Protein AF-A0A086P7U1-F1 (afdb_monomer)

Radius of gyration: 26.04 Å; Cα contacts (8 Å, |Δi|>4): 26; chains: 1; bounding box: 56×32×63 Å

Sequence (67 aa):
MTERKGQHKPDNAETPRGPLGDTLPGREKEDPRTGGGQPQEEVEDRPSVGTVRPEDYPEKDRRDSRP

Solvent-accessible surface area (backbone atoms only — not comparable to full-atom values): 4929 Å² total; per-residue (Å²): 139,83,84,78,81,76,84,82,73,81,85,85,64,66,67,42,67,43,100,85,67,45,80,46,87,90,61,53,67,73,54,83,90,62,73,67,78,82,79,82,78,56,78,88,76,50,82,86,74,80,84,71,54,75,84,75,46,58,68,73,65,44,60,76,68,57,134

pLDDT: mean 73.64, std 14.88, range [38.47, 93.0]

Foldseek 3Di:
DDDDPDPDDDDPFDFDADPVRDGDPDPGDPPPVCPDDDDDDDPVPDPDDPPDDLVNDDPVVSVVPDD

Seconda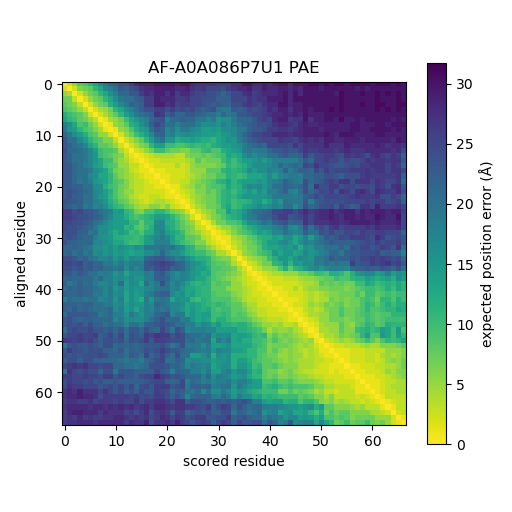ry structure (DSSP, 8-state):
----------------B-TTSPBPSS-S---GGG--PPPPPPGGGS-------GGGS-HHHHHTT--

Structure (mmCIF, N/CA/C/O backbone):
data_AF-A0A086P7U1-F1
#
_entry.id   AF-A0A086P7U1-F1
#
loop_
_atom_site.group_PDB
_atom_site.id
_atom_site.type_symbol
_atom_site.label_atom_id
_atom_site.label_alt_id
_atom_site.label_comp_id
_atom_site.label_asym_id
_atom_site.label_entity_id
_atom_site.label_seq_id
_atom_site.pdbx_PDB_ins_code
_atom_site.Cartn_x
_atom_site.Cartn_y
_atom_site.Cartn_z
_atom_site.occupancy
_atom_site.B_iso_or_equiv
_atom_site.auth_seq_id
_atom_site.auth_comp_id
_atom_site.auth_asym_id
_atom_site.auth_atom_id
_atom_site.pdbx_PDB_model_num
ATOM 1 N N . MET A 1 1 ? 30.777 19.388 -0.750 1.00 38.47 1 MET A N 1
ATOM 2 C CA . MET A 1 1 ? 29.461 19.179 -1.386 1.00 38.47 1 MET A CA 1
ATOM 3 C C . MET A 1 1 ? 29.683 19.310 -2.880 1.00 38.47 1 MET A C 1
ATOM 5 O O . MET A 1 1 ? 29.986 20.407 -3.320 1.00 38.47 1 MET A O 1
ATOM 9 N N . THR A 1 2 ? 29.676 18.210 -3.631 1.00 41.44 2 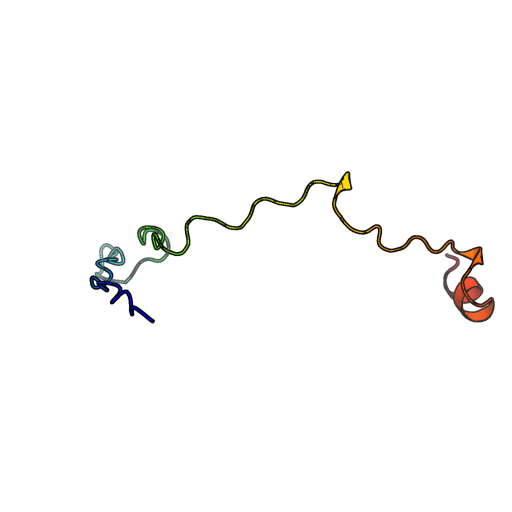THR A N 1
ATOM 10 C CA . THR A 1 2 ? 29.939 18.250 -5.079 1.00 41.44 2 THR A CA 1
ATOM 11 C C . THR A 1 2 ? 28.639 17.932 -5.801 1.00 41.44 2 THR A C 1
ATOM 13 O O . THR A 1 2 ? 28.142 16.808 -5.725 1.00 41.44 2 THR A O 1
ATOM 16 N N . GLU A 1 3 ? 28.060 18.941 -6.446 1.00 48.34 3 GLU A N 1
ATOM 17 C CA . GLU A 1 3 ? 26.830 18.831 -7.229 1.00 48.34 3 GLU A CA 1
ATOM 18 C C . GLU A 1 3 ? 27.090 17.998 -8.493 1.00 48.34 3 GLU A C 1
ATOM 20 O O . GLU A 1 3 ? 27.848 18.393 -9.381 1.00 48.34 3 GLU A O 1
ATOM 25 N N . ARG A 1 4 ? 26.455 16.825 -8.600 1.00 54.31 4 ARG A N 1
ATOM 26 C CA . ARG A 1 4 ? 26.379 16.091 -9.867 1.00 54.31 4 ARG A CA 1
ATOM 27 C C . ARG A 1 4 ? 25.312 16.754 -10.736 1.00 54.31 4 ARG A C 1
ATOM 29 O O . ARG A 1 4 ? 24.127 16.482 -10.568 1.00 54.31 4 ARG A O 1
ATOM 36 N N . LYS A 1 5 ? 25.730 17.607 -11.678 1.00 49.88 5 LYS A N 1
ATOM 37 C CA . LYS A 1 5 ? 24.881 18.059 -12.794 1.00 49.88 5 LYS A CA 1
ATOM 38 C C . LYS A 1 5 ? 24.414 16.835 -13.588 1.00 49.88 5 LYS A C 1
ATOM 40 O O . LYS A 1 5 ? 25.185 16.258 -14.353 1.00 49.88 5 LYS A O 1
ATOM 45 N N . GLY A 1 6 ? 23.158 16.438 -13.398 1.00 50.97 6 GLY A N 1
ATOM 46 C CA . GLY A 1 6 ? 22.491 15.475 -14.267 1.00 50.97 6 GLY A CA 1
ATOM 47 C C . GLY A 1 6 ? 22.368 16.064 -15.670 1.00 50.97 6 GLY A C 1
ATOM 48 O O . GLY A 1 6 ? 21.769 17.120 -15.854 1.00 50.97 6 GLY A O 1
ATOM 49 N N . GLN A 1 7 ? 22.973 15.408 -16.657 1.00 46.56 7 GLN A N 1
ATOM 50 C CA . GLN A 1 7 ? 22.772 15.729 -18.066 1.00 46.56 7 GLN A CA 1
ATOM 51 C C . GLN A 1 7 ? 21.347 15.308 -18.442 1.00 46.56 7 GLN A C 1
ATOM 53 O O . GLN A 1 7 ? 21.091 14.130 -18.676 1.00 46.56 7 GLN A O 1
ATOM 58 N N . HIS A 1 8 ? 20.407 16.251 -18.462 1.00 46.47 8 HIS A N 1
ATOM 59 C CA . HIS A 1 8 ? 19.068 15.996 -18.980 1.00 46.47 8 HIS A CA 1
ATOM 60 C C . HIS A 1 8 ? 19.124 16.040 -20.513 1.00 46.47 8 HIS A C 1
ATOM 62 O O . HIS A 1 8 ? 19.320 17.103 -21.103 1.00 46.47 8 HIS A O 1
ATOM 68 N N . LYS A 1 9 ? 19.030 14.871 -21.154 1.00 53.78 9 LYS A N 1
ATOM 69 C CA . LYS A 1 9 ? 18.783 14.771 -22.597 1.00 53.78 9 LYS A CA 1
ATOM 70 C C . LYS A 1 9 ? 17.270 14.884 -22.822 1.00 53.78 9 LYS A C 1
ATOM 72 O O . LYS A 1 9 ? 16.539 14.249 -22.067 1.00 53.78 9 LYS A O 1
ATOM 77 N N . PRO A 1 10 ? 16.809 15.665 -23.811 1.00 51.44 10 PRO A N 1
ATOM 78 C CA . PRO A 1 10 ? 15.385 15.805 -24.092 1.00 51.44 10 PRO A CA 1
ATOM 79 C C . PRO A 1 10 ? 14.785 14.464 -24.533 1.00 51.44 10 PRO A C 1
ATOM 81 O O . PRO A 1 10 ? 15.391 13.726 -25.316 1.00 51.44 10 PRO A O 1
ATOM 84 N N . ASP A 1 11 ? 13.604 14.164 -23.997 1.00 56.47 11 ASP A N 1
ATOM 85 C CA . ASP A 1 11 ? 12.858 12.930 -24.225 1.00 56.47 11 ASP A CA 1
ATOM 86 C C . ASP A 1 11 ? 12.400 12.854 -25.697 1.00 56.47 11 ASP A C 1
ATOM 88 O O . ASP A 1 11 ? 11.443 13.506 -26.103 1.00 56.47 11 ASP A O 1
ATOM 92 N N . ASN A 1 12 ? 13.083 12.050 -26.521 1.00 55.28 12 ASN A N 1
ATOM 93 C CA . ASN A 1 12 ? 12.685 11.747 -27.909 1.00 55.28 12 ASN A CA 1
ATOM 94 C C . ASN A 1 12 ? 11.585 10.662 -27.960 1.00 55.28 12 ASN A C 1
ATOM 96 O O . ASN A 1 12 ? 11.698 9.678 -28.698 1.00 55.28 12 ASN A O 1
ATOM 100 N N . ALA A 1 13 ? 10.554 10.784 -27.122 1.00 59.47 13 ALA A N 1
ATOM 101 C CA . ALA A 1 13 ? 9.390 9.906 -27.171 1.00 59.47 13 ALA A CA 1
ATOM 102 C C . ALA A 1 13 ? 8.435 10.416 -28.263 1.00 59.47 13 ALA A C 1
ATOM 104 O O . ALA A 1 13 ? 7.612 11.295 -28.033 1.00 59.47 13 ALA A O 1
ATOM 105 N N . GLU A 1 14 ? 8.582 9.909 -29.488 1.00 63.12 14 GLU A N 1
ATOM 106 C CA . GLU A 1 14 ? 7.645 10.209 -30.575 1.00 63.12 14 GLU A CA 1
ATOM 107 C C . GLU A 1 14 ? 6.358 9.390 -30.404 1.00 63.12 14 GLU A C 1
ATOM 109 O O . GLU A 1 14 ? 6.375 8.160 -30.504 1.00 63.12 14 GLU A O 1
ATOM 114 N N . THR A 1 15 ? 5.233 10.069 -30.161 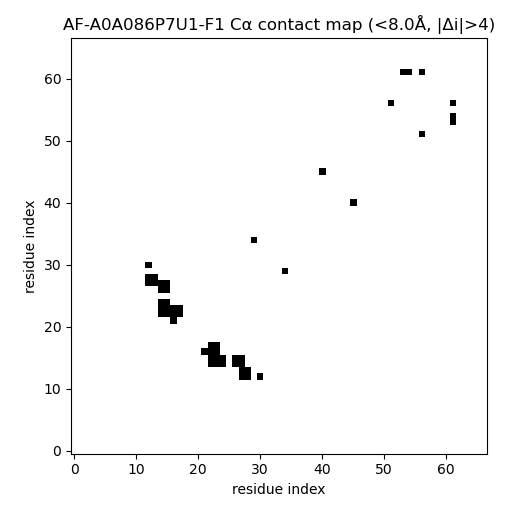1.00 68.88 15 THR A N 1
ATOM 115 C CA . THR A 1 15 ? 3.900 9.450 -30.139 1.00 68.88 15 THR A CA 1
ATOM 116 C C . THR A 1 15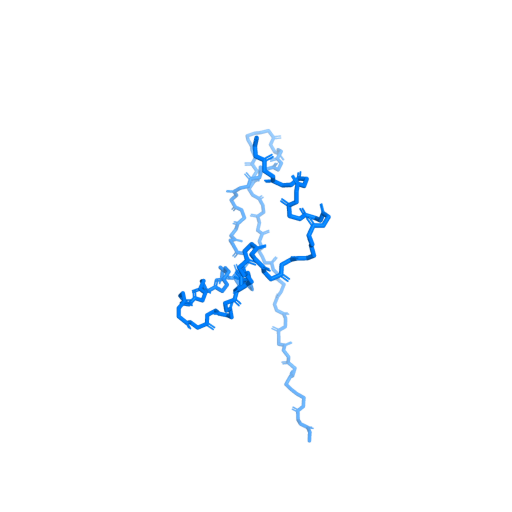 ? 3.501 9.004 -31.555 1.00 68.88 15 THR A C 1
ATOM 118 O O . THR A 1 15 ? 3.486 9.833 -32.475 1.00 68.88 15 THR A O 1
ATOM 121 N N . PRO A 1 16 ? 3.143 7.726 -31.772 1.00 74.94 16 PRO A N 1
ATOM 122 C CA . PRO A 1 16 ? 2.783 7.227 -33.098 1.00 74.94 16 PRO A CA 1
ATOM 123 C C . PRO A 1 16 ? 1.541 7.891 -33.691 1.00 74.94 16 PRO A C 1
ATOM 125 O O . PRO A 1 16 ? 0.603 8.267 -32.985 1.00 74.94 16 PRO A O 1
ATOM 128 N N . ARG A 1 17 ? 1.536 8.014 -35.022 1.00 83.25 17 ARG A N 1
ATOM 129 C CA . ARG A 1 17 ? 0.466 8.653 -35.793 1.00 83.25 17 ARG A CA 1
ATOM 130 C C . ARG A 1 17 ? -0.374 7.623 -36.535 1.00 83.25 17 ARG A C 1
ATOM 132 O O . ARG A 1 17 ? 0.160 6.662 -37.089 1.00 83.25 17 ARG A O 1
ATOM 139 N N . GLY A 1 18 ? -1.682 7.841 -36.540 1.00 84.38 18 GLY A N 1
ATOM 140 C CA . GLY A 1 18 ? -2.634 7.064 -37.310 1.00 84.38 18 GLY A CA 1
ATOM 141 C C . GLY A 1 18 ? -2.601 7.417 -38.797 1.00 84.38 18 GLY A C 1
ATOM 142 O O . GLY A 1 18 ? -1.934 8.370 -39.210 1.00 84.38 18 GLY A O 1
ATOM 143 N N . PRO A 1 19 ? -3.327 6.655 -39.629 1.00 84.81 19 PRO A N 1
ATOM 144 C CA . PRO A 1 19 ? -3.363 6.858 -41.078 1.00 84.81 19 PRO A CA 1
ATOM 145 C C . PRO A 1 19 ? -3.939 8.221 -41.486 1.00 84.81 19 PRO A C 1
ATOM 147 O O . PRO A 1 19 ?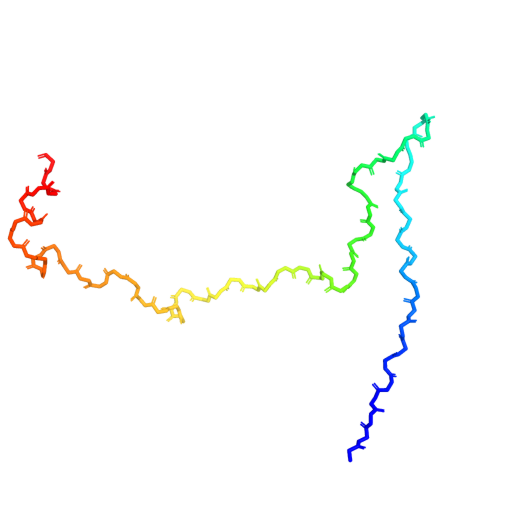 -3.681 8.682 -42.594 1.00 84.81 19 PRO A O 1
ATOM 150 N N . LEU A 1 20 ? -4.690 8.879 -40.597 1.00 90.44 20 LEU A N 1
ATOM 151 C CA . LEU A 1 20 ? -5.233 10.224 -40.798 1.00 90.44 20 LEU A CA 1
ATOM 152 C C . LEU A 1 20 ? -4.401 11.310 -40.090 1.00 90.44 20 LEU A C 1
ATOM 154 O O . LEU A 1 20 ? -4.804 12.470 -40.053 1.00 90.44 20 LEU A O 1
ATOM 158 N N . GLY A 1 21 ? -3.239 10.952 -39.536 1.00 83.00 21 GLY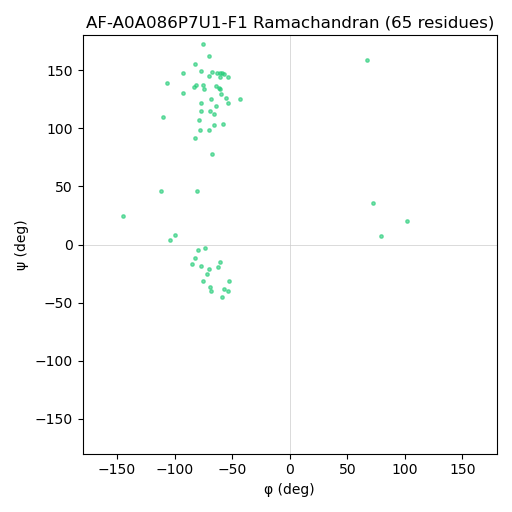 A N 1
ATOM 159 C CA . GLY A 1 21 ? -2.353 11.870 -38.816 1.00 83.00 21 GLY A CA 1
ATOM 160 C C . GLY A 1 21 ? -2.787 12.180 -37.378 1.00 83.00 21 GLY A C 1
ATOM 161 O O . GLY A 1 21 ? -2.170 13.020 -36.718 1.00 83.00 21 GLY A O 1
ATOM 162 N N . ASP A 1 22 ? -3.813 11.503 -36.871 1.00 85.81 22 ASP A N 1
ATOM 163 C CA . ASP A 1 22 ? -4.244 11.541 -35.478 1.00 85.81 22 ASP A CA 1
ATOM 164 C C . ASP A 1 22 ? -3.205 10.895 -34.547 1.00 85.81 22 ASP A C 1
ATOM 166 O O . ASP A 1 22 ? -2.447 10.010 -34.943 1.00 85.81 22 ASP A O 1
ATOM 170 N N . THR A 1 23 ? -3.104 11.377 -33.308 1.00 81.69 23 THR A N 1
ATOM 171 C CA . THR A 1 23 ? -2.208 10.794 -32.298 1.00 81.69 23 THR A CA 1
ATOM 172 C C . THR A 1 23 ? -2.826 9.519 -31.739 1.00 81.69 23 THR A C 1
ATOM 174 O O . THR A 1 23 ? -3.922 9.572 -31.180 1.00 81.69 23 THR A O 1
ATOM 177 N N . LEU A 1 24 ? -2.126 8.389 -31.856 1.00 75.94 24 LEU A N 1
ATOM 178 C CA . LEU A 1 24 ? -2.602 7.107 -31.342 1.00 75.94 24 LEU A CA 1
ATOM 179 C C . LEU A 1 24 ? -2.089 6.862 -29.913 1.00 75.94 24 LEU A C 1
ATOM 181 O O . LEU A 1 24 ? -0.878 6.944 -29.689 1.00 75.94 24 LEU A O 1
ATOM 185 N N . PRO A 1 25 ? -2.960 6.497 -28.954 1.00 69.94 25 PRO A N 1
ATOM 186 C CA . 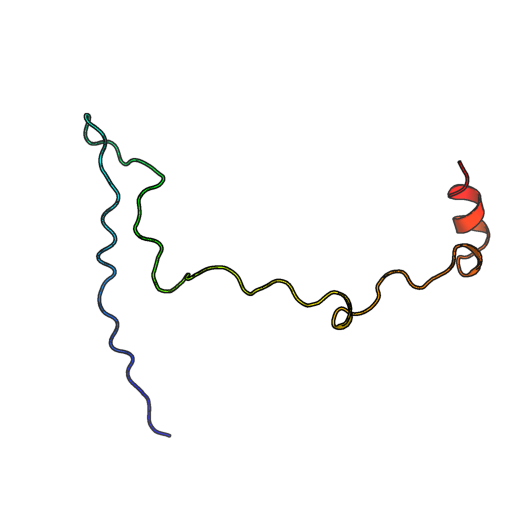PRO A 1 25 ? -2.511 6.025 -27.651 1.00 69.94 25 PRO A CA 1
ATOM 187 C C . PRO A 1 25 ? -1.869 4.631 -27.776 1.00 69.94 25 PRO A C 1
ATOM 189 O O . PRO A 1 25 ? -2.324 3.792 -28.554 1.00 69.94 25 PRO A O 1
ATOM 192 N N . GLY A 1 26 ? -0.836 4.355 -26.973 1.00 58.31 26 GLY A N 1
ATOM 193 C CA . GLY A 1 26 ? -0.409 2.974 -26.698 1.00 58.31 26 GLY A CA 1
ATOM 194 C C . GLY A 1 26 ? 0.827 2.445 -27.431 1.00 58.31 26 GLY A C 1
ATOM 195 O O . GLY A 1 26 ? 1.004 1.232 -27.503 1.00 58.31 26 GLY A O 1
ATOM 196 N N . ARG A 1 27 ? 1.700 3.306 -27.963 1.00 54.72 27 ARG A N 1
ATOM 197 C CA . ARG A 1 27 ? 3.029 2.893 -28.470 1.00 54.72 27 ARG A CA 1
ATOM 198 C C . ARG A 1 27 ? 4.119 3.940 -28.229 1.00 54.72 27 ARG A C 1
ATOM 200 O O . ARG A 1 27 ? 5.115 3.996 -28.948 1.00 54.72 27 ARG A O 1
ATOM 207 N N . GLU A 1 28 ? 3.926 4.783 -27.224 1.00 66.31 28 GLU A N 1
ATOM 208 C CA . GLU A 1 28 ? 5.039 5.549 -26.677 1.00 66.31 28 GLU A CA 1
ATOM 209 C C . GLU A 1 28 ? 6.052 4.530 -26.149 1.00 66.31 28 GLU A C 1
ATOM 211 O O . GLU A 1 28 ? 5.667 3.533 -25.532 1.00 66.31 28 GLU A O 1
ATOM 216 N N . LYS A 1 29 ? 7.340 4.717 -26.457 1.00 63.69 29 LYS A N 1
ATOM 217 C CA . LYS A 1 29 ? 8.373 3.948 -25.757 1.00 63.69 29 LYS A CA 1
ATOM 218 C C . LYS A 1 29 ? 8.148 4.224 -24.278 1.00 63.69 29 LYS A C 1
ATOM 220 O O . LYS A 1 29 ? 8.068 5.399 -23.923 1.00 63.69 29 LYS A O 1
ATOM 225 N N . GLU A 1 30 ? 8.002 3.168 -23.473 1.00 63.28 30 GLU A N 1
ATOM 226 C CA . GLU A 1 30 ? 7.939 3.302 -22.017 1.00 63.28 30 GLU A CA 1
ATOM 227 C C . GLU A 1 30 ? 9.017 4.299 -21.608 1.00 63.28 30 GLU A C 1
ATOM 229 O O . GLU A 1 30 ? 10.171 4.164 -22.037 1.00 63.28 30 GLU A O 1
ATOM 234 N N . ASP A 1 31 ? 8.623 5.350 -20.885 1.00 66.56 31 ASP A N 1
ATOM 235 C CA . ASP A 1 31 ? 9.595 6.315 -20.404 1.00 66.56 31 ASP A CA 1
ATOM 236 C C . ASP A 1 31 ? 10.656 5.502 -19.647 1.00 66.56 31 ASP A C 1
ATOM 238 O O . ASP A 1 31 ? 10.311 4.768 -18.717 1.00 66.56 31 ASP A O 1
ATOM 242 N N . PRO A 1 32 ? 11.943 5.560 -20.034 1.00 64.69 32 PRO A N 1
ATOM 243 C CA . PRO A 1 32 ? 12.976 4.785 -19.358 1.00 64.69 32 PRO A CA 1
ATOM 244 C C . PRO A 1 32 ? 13.097 5.156 -17.870 1.00 64.69 32 PRO A C 1
ATOM 246 O O . PRO A 1 32 ? 13.708 4.414 -17.102 1.00 64.69 32 PRO A O 1
ATOM 249 N N . ARG A 1 33 ? 12.516 6.287 -17.442 1.00 70.12 33 ARG A N 1
ATOM 250 C CA . ARG A 1 33 ? 12.372 6.687 -16.035 1.00 70.12 33 ARG A CA 1
ATOM 251 C C . ARG A 1 33 ? 11.248 5.948 -15.304 1.00 70.12 33 ARG A C 1
ATOM 253 O O . ARG A 1 33 ? 11.257 5.928 -14.078 1.00 70.12 33 ARG A O 1
ATOM 260 N N . THR A 1 34 ? 10.298 5.349 -16.018 1.00 68.56 34 THR A N 1
ATOM 261 C CA . THR A 1 34 ? 9.169 4.578 -15.477 1.00 68.56 34 THR A CA 1
ATOM 262 C C . THR A 1 34 ? 9.308 3.095 -15.820 1.00 68.56 34 THR A C 1
ATOM 264 O O . THR A 1 34 ? 8.360 2.463 -16.284 1.00 68.56 34 THR A O 1
ATOM 267 N N . GLY A 1 35 ? 10.508 2.541 -15.629 1.00 65.06 35 GLY A N 1
ATOM 268 C CA . GLY A 1 35 ? 10.788 1.120 -15.824 1.00 65.06 35 GLY A CA 1
ATOM 269 C C . GLY A 1 35 ? 10.079 0.259 -14.779 1.00 65.06 35 GLY A C 1
ATOM 270 O O . GLY A 1 35 ? 10.707 -0.172 -13.822 1.00 65.06 35 GLY A O 1
ATOM 271 N N . GLY A 1 36 ? 8.779 0.030 -14.961 1.00 72.25 36 GLY A N 1
ATOM 272 C CA . GLY A 1 36 ? 7.964 -0.847 -14.122 1.00 72.25 36 GLY A CA 1
ATOM 273 C C . GLY A 1 36 ? 7.753 -0.366 -12.678 1.00 72.25 36 GLY A C 1
ATOM 274 O O . GLY A 1 36 ? 8.486 0.456 -12.131 1.00 72.25 36 GLY A O 1
ATOM 275 N N . GLY A 1 37 ? 6.694 -0.880 -12.050 1.00 75.81 37 GLY A N 1
ATOM 276 C CA . GLY A 1 37 ? 6.456 -0.698 -10.616 1.00 75.81 37 GLY A CA 1
ATOM 277 C C . GLY A 1 37 ? 7.461 -1.484 -9.769 1.00 75.81 37 GLY A C 1
ATOM 278 O O . GLY A 1 37 ? 8.096 -2.422 -10.251 1.00 75.81 37 GLY A O 1
ATOM 279 N N . GLN A 1 38 ? 7.589 -1.117 -8.491 1.00 81.38 38 GLN A N 1
ATOM 280 C CA . GLN A 1 38 ? 8.314 -1.941 -7.519 1.00 81.38 38 GLN A CA 1
ATOM 281 C C . GLN A 1 38 ? 7.695 -3.350 -7.457 1.00 81.38 38 GLN A C 1
ATOM 283 O O . GLN A 1 38 ? 6.476 -3.477 -7.629 1.00 81.38 38 GLN A O 1
ATOM 288 N N . PRO A 1 39 ? 8.497 -4.405 -7.218 1.00 84.50 39 PRO A N 1
ATOM 289 C CA . PRO A 1 39 ? 7.948 -5.732 -6.983 1.00 84.50 39 PRO A CA 1
ATOM 290 C C . PRO A 1 39 ? 7.015 -5.700 -5.768 1.00 84.50 39 PRO A C 1
ATOM 292 O O . PRO A 1 39 ? 7.222 -4.933 -4.827 1.00 84.50 39 PRO A O 1
ATOM 295 N N . GLN A 1 40 ? 5.982 -6.540 -5.792 1.00 88.00 40 GLN A N 1
ATOM 296 C CA . GLN A 1 40 ? 5.145 -6.745 -4.617 1.00 88.00 40 GLN A CA 1
ATOM 297 C C . GLN A 1 40 ? 6.003 -7.309 -3.473 1.00 88.00 40 GLN A C 1
ATOM 299 O O . GLN A 1 40 ? 6.789 -8.227 -3.698 1.00 88.00 40 GLN A O 1
ATOM 304 N N . GLU A 1 41 ? 5.837 -6.770 -2.263 1.00 88.69 41 GLU A N 1
ATOM 305 C CA . GLU A 1 41 ? 6.486 -7.295 -1.054 1.00 88.69 41 GLU A CA 1
ATOM 306 C C . GLU A 1 41 ? 6.070 -8.749 -0.774 1.00 88.69 41 GLU A C 1
ATOM 308 O O . GLU A 1 41 ? 4.928 -9.146 -1.051 1.00 88.69 41 GLU A O 1
ATOM 313 N N . GLU A 1 42 ? 6.986 -9.537 -0.202 1.00 93.00 42 GLU A N 1
ATOM 314 C CA . GLU A 1 42 ? 6.701 -10.905 0.233 1.00 93.00 42 GLU A CA 1
ATOM 315 C C . GLU A 1 42 ? 5.595 -10.909 1.293 1.00 93.00 42 GLU A C 1
ATOM 317 O O . GLU A 1 42 ? 5.507 -10.016 2.129 1.00 93.00 42 GLU A O 1
ATOM 322 N N . VAL A 1 43 ? 4.734 -11.932 1.272 1.00 88.62 43 VAL A N 1
ATOM 323 C CA . VAL A 1 43 ? 3.615 -12.050 2.218 1.00 88.62 43 VAL A CA 1
ATOM 324 C C . VAL A 1 43 ? 4.075 -11.960 3.673 1.00 88.62 43 VAL A C 1
ATOM 326 O O . VAL A 1 43 ? 3.399 -11.296 4.458 1.00 88.62 43 VAL A O 1
ATOM 329 N N . GLU A 1 44 ? 5.207 -12.590 3.981 1.00 90.19 44 GLU A N 1
ATOM 330 C CA . GLU A 1 44 ? 5.798 -12.685 5.317 1.00 90.19 44 GLU A CA 1
ATOM 331 C C . GLU A 1 44 ? 6.410 -11.362 5.807 1.00 90.19 44 GLU A C 1
ATOM 333 O O . GLU A 1 44 ? 6.468 -11.122 7.012 1.00 90.19 44 GLU A O 1
ATOM 338 N N . ASP A 1 45 ? 6.810 -10.478 4.887 1.00 92.12 45 ASP A N 1
ATOM 339 C CA . ASP A 1 45 ? 7.391 -9.168 5.209 1.00 92.12 45 ASP A CA 1
ATOM 340 C C . ASP A 1 45 ? 6.322 -8.095 5.462 1.00 92.12 45 ASP A C 1
ATOM 342 O O . ASP A 1 45 ? 6.599 -7.039 6.041 1.00 92.12 45 ASP A O 1
ATOM 346 N N . ARG A 1 46 ? 5.076 -8.347 5.039 1.00 89.75 46 ARG A N 1
ATOM 347 C CA . ARG A 1 46 ? 3.984 -7.383 5.196 1.00 89.75 46 ARG A CA 1
ATOM 348 C C . ARG A 1 46 ? 3.505 -7.355 6.648 1.00 89.75 46 ARG A C 1
ATOM 350 O O . ARG A 1 46 ? 3.255 -8.409 7.237 1.00 89.75 46 ARG A O 1
ATOM 357 N N . PRO A 1 47 ? 3.245 -6.169 7.222 1.00 89.69 47 PRO A N 1
ATOM 358 C CA . PRO A 1 47 ? 2.628 -6.083 8.536 1.00 89.69 47 PRO A CA 1
ATOM 359 C C . PRO A 1 47 ? 1.251 -6.758 8.516 1.00 89.69 47 PRO A C 1
ATOM 361 O O . PRO A 1 47 ? 0.406 -6.458 7.670 1.00 89.69 47 PRO A O 1
ATOM 364 N N . SER A 1 48 ? 1.008 -7.657 9.472 1.00 84.50 48 SER A N 1
ATOM 365 C CA . SER A 1 48 ? -0.294 -8.308 9.612 1.00 84.50 48 SER A CA 1
ATOM 366 C C . SER A 1 48 ? -1.351 -7.272 9.995 1.00 84.50 48 SER A C 1
ATOM 368 O O . SER A 1 48 ? -1.348 -6.736 11.104 1.00 84.50 48 SER A O 1
ATOM 370 N N . VAL A 1 49 ? -2.282 -7.006 9.083 1.00 81.50 49 VAL A N 1
ATOM 371 C CA . VAL A 1 49 ? -3.459 -6.167 9.336 1.00 81.50 49 VAL A CA 1
ATOM 372 C C . VAL A 1 49 ? -4.633 -7.042 9.783 1.00 81.50 49 VAL A C 1
ATOM 374 O O . VAL A 1 49 ? -4.746 -8.189 9.362 1.00 81.50 49 VAL A O 1
ATOM 377 N N . GLY A 1 50 ? -5.513 -6.522 10.643 1.00 76.62 50 GLY A N 1
ATOM 378 C CA . GLY A 1 50 ? -6.733 -7.243 11.039 1.00 76.62 50 GLY A CA 1
ATOM 379 C C . GLY A 1 50 ? -6.506 -8.443 11.966 1.00 76.62 50 GLY A C 1
ATOM 380 O O . GLY A 1 50 ? -7.214 -9.435 11.865 1.00 76.62 50 GLY A O 1
ATOM 381 N N . THR A 1 51 ? -5.541 -8.361 12.885 1.00 81.69 51 THR A N 1
ATOM 382 C CA . THR A 1 51 ? -5.276 -9.400 13.904 1.00 81.69 51 THR A CA 1
ATOM 383 C C . THR A 1 51 ? -6.313 -9.457 15.031 1.00 81.69 51 THR A C 1
ATOM 385 O O . THR A 1 51 ? -6.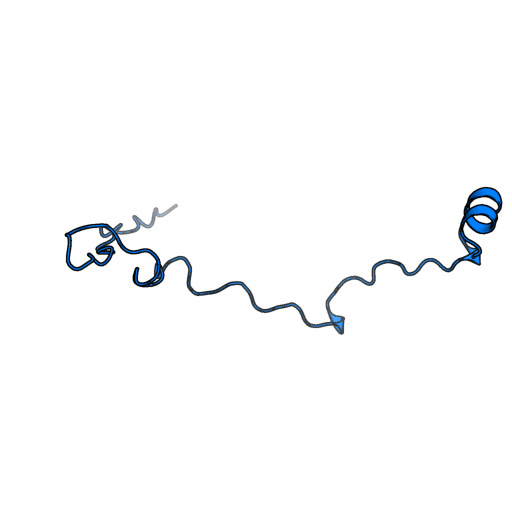212 -10.299 15.921 1.00 81.69 51 THR A O 1
ATOM 388 N N . VAL A 1 52 ? -7.298 -8.556 15.021 1.00 87.44 52 VAL A N 1
ATOM 389 C CA . VAL A 1 52 ? -8.366 -8.510 16.022 1.00 87.44 52 VAL A CA 1
ATOM 390 C C . VAL A 1 52 ? -9.361 -9.637 15.790 1.00 87.44 52 VAL A C 1
ATOM 392 O O . VAL A 1 52 ? -9.814 -9.866 14.667 1.00 87.44 52 VAL A O 1
ATOM 395 N N . ARG A 1 53 ? -9.731 -10.340 16.857 1.00 87.75 53 ARG A N 1
ATOM 396 C CA . ARG A 1 53 ? -10.796 -11.339 16.784 1.00 87.75 53 ARG A CA 1
ATOM 397 C C . ARG A 1 53 ? -12.151 -10.640 16.892 1.00 87.75 53 ARG A C 1
ATOM 399 O O . ARG A 1 53 ? -12.241 -9.575 17.510 1.00 87.75 53 ARG A O 1
ATOM 406 N N . PRO A 1 54 ? -13.235 -11.238 16.375 1.00 87.19 54 PRO A N 1
ATOM 407 C CA . PRO A 1 54 ? -14.587 -10.717 16.581 1.00 87.19 54 PRO A CA 1
ATOM 408 C C . PRO A 1 54 ? -14.930 -10.477 18.064 1.00 87.19 54 PRO A C 1
ATOM 410 O O . PRO A 1 54 ? -15.672 -9.552 18.399 1.00 87.19 54 PRO A O 1
ATOM 413 N N . GLU A 1 55 ? -14.364 -11.275 18.974 1.00 89.38 55 GLU A N 1
ATOM 414 C CA . GLU A 1 55 ? -14.551 -11.147 20.423 1.00 89.38 55 GLU A CA 1
ATOM 415 C C . GLU A 1 55 ? -13.874 -9.912 21.029 1.00 89.38 55 GLU A C 1
ATOM 417 O O . GLU A 1 55 ? -14.276 -9.477 22.108 1.00 89.38 55 GLU A O 1
ATOM 422 N N . ASP A 1 56 ? -12.879 -9.341 20.351 1.00 91.62 56 ASP A N 1
ATOM 423 C CA . ASP A 1 56 ? -12.134 -8.176 20.832 1.00 91.62 56 ASP A CA 1
ATOM 424 C C . ASP A 1 56 ? -12.878 -6.856 20.529 1.00 91.62 56 ASP A C 1
ATOM 426 O O . ASP A 1 56 ? -12.553 -5.808 21.087 1.00 91.62 56 ASP A O 1
ATOM 430 N N . TYR A 1 57 ? -13.927 -6.898 19.696 1.00 87.75 57 TYR A N 1
ATOM 431 C CA . TYR A 1 57 ? -14.809 -5.755 19.453 1.00 87.75 57 TYR A CA 1
ATOM 432 C C . TYR A 1 57 ? -15.805 -5.533 20.605 1.00 87.75 57 TYR A C 1
ATOM 434 O O . TYR A 1 57 ? -16.270 -6.507 21.221 1.00 87.75 57 TYR A O 1
ATOM 442 N N . PRO A 1 58 ? -16.213 -4.271 20.861 1.00 92.69 58 PRO A N 1
ATOM 443 C CA . PRO A 1 58 ? -17.295 -3.967 21.791 1.00 92.69 58 PRO A CA 1
ATOM 444 C C . PRO A 1 58 ? -18.575 -4.739 21.454 1.00 92.69 58 PRO A C 1
ATOM 446 O O . PRO A 1 58 ? -18.919 -4.937 20.290 1.00 92.69 58 PRO A O 1
ATOM 449 N N . GLU A 1 59 ? -19.318 -5.146 22.484 1.00 88.81 59 GLU A N 1
ATOM 450 C CA . GLU A 1 59 ? -20.485 -6.027 22.336 1.00 88.81 59 GLU A CA 1
ATOM 451 C C . GLU A 1 59 ? -21.562 -5.465 21.395 1.00 88.81 59 GLU A C 1
ATOM 453 O O . GLU A 1 59 ? -22.127 -6.205 20.591 1.00 88.81 59 GLU A O 1
ATOM 458 N N . LYS A 1 60 ? -21.796 -4.147 21.449 1.00 87.25 60 LYS A N 1
ATOM 459 C CA . LYS A 1 60 ? -22.734 -3.448 20.558 1.00 87.25 60 LYS A CA 1
ATOM 460 C C . LYS A 1 60 ? -22.354 -3.623 19.078 1.00 87.25 60 LYS A C 1
ATOM 462 O O . LYS A 1 60 ? -23.198 -4.001 18.278 1.00 87.25 60 LYS A O 1
ATOM 467 N N . ASP A 1 61 ? -21.069 -3.469 18.754 1.00 86.56 61 ASP A N 1
ATOM 468 C CA . ASP A 1 61 ? -20.552 -3.528 17.384 1.00 86.56 61 ASP A CA 1
ATOM 469 C C . ASP A 1 61 ? -20.505 -4.988 16.889 1.00 86.56 61 ASP A C 1
ATOM 471 O O . ASP A 1 61 ? -20.732 -5.276 15.714 1.00 86.56 61 ASP A O 1
ATOM 475 N N . ARG A 1 62 ? -20.285 -5.938 17.810 1.00 84.56 62 ARG A N 1
ATOM 476 C CA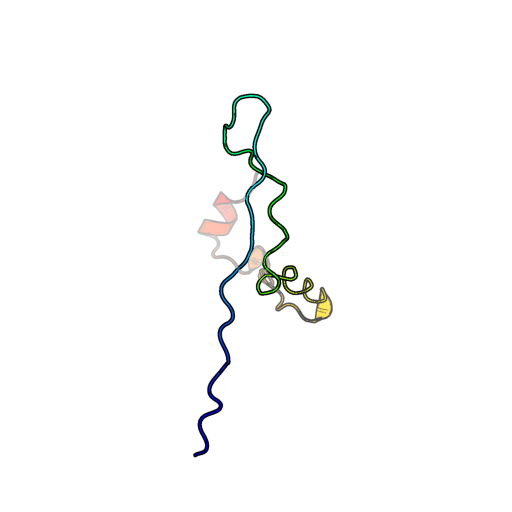 . ARG A 1 62 ? -20.326 -7.385 17.540 1.00 84.56 62 ARG A CA 1
ATOM 477 C C . ARG A 1 62 ? -21.735 -7.898 17.241 1.00 84.56 62 ARG A C 1
ATOM 479 O O . ARG A 1 62 ? -21.902 -8.824 16.451 1.00 84.56 62 ARG A O 1
ATOM 486 N N . ARG A 1 63 ? -22.760 -7.361 17.905 1.00 81.44 63 ARG A N 1
ATOM 487 C CA . ARG A 1 63 ? -24.149 -7.794 17.691 1.00 81.44 63 ARG A CA 1
ATOM 488 C C . ARG A 1 63 ? -24.645 -7.395 16.304 1.00 81.44 63 ARG A C 1
ATOM 490 O O . ARG A 1 63 ? -25.320 -8.189 15.660 1.00 81.44 63 ARG A O 1
ATOM 497 N N . ASP A 1 64 ? -24.277 -6.198 15.861 1.00 72.81 64 ASP A N 1
ATOM 498 C CA . ASP A 1 64 ? -24.735 -5.614 14.599 1.00 72.81 64 ASP A CA 1
ATOM 499 C C . ASP A 1 64 ? -23.972 -6.161 13.368 1.00 72.81 64 ASP A C 1
ATOM 501 O O . ASP A 1 64 ? -24.326 -5.861 12.232 1.00 72.81 64 ASP A O 1
ATOM 505 N N . SER A 1 65 ? -22.945 -6.992 13.584 1.00 69.69 65 SER A N 1
ATOM 506 C CA . SER A 1 65 ? -22.133 -7.650 12.546 1.00 69.69 65 SER A CA 1
ATOM 507 C C . SER A 1 65 ? -22.450 -9.143 12.348 1.00 69.69 65 SER A C 1
ATOM 509 O O . SER A 1 65 ? -21.796 -9.809 11.543 1.00 69.69 65 SER A O 1
ATOM 511 N N . ARG A 1 66 ? -23.451 -9.692 13.053 1.00 71.06 66 ARG A N 1
ATOM 512 C CA . ARG A 1 66 ? -23.948 -11.062 12.826 1.00 71.06 66 ARG A CA 1
ATOM 513 C C . ARG A 1 66 ? -24.935 -11.089 11.639 1.00 71.06 66 ARG A C 1
ATOM 515 O O . ARG A 1 66 ? -25.755 -10.177 11.563 1.00 71.06 66 ARG A O 1
ATOM 522 N N . PRO A 1 67 ? -24.846 -12.088 10.736 1.00 69.50 67 PRO A N 1
ATOM 523 C CA . PRO A 1 67 ? -25.726 -12.214 9.570 1.00 69.50 67 PRO A CA 1
ATOM 524 C C . PRO A 1 67 ? -27.181 -12.533 9.933 1.00 69.50 67 PRO A C 1
ATOM 526 O O . PRO A 1 67 ? -27.412 -13.131 11.012 1.00 69.50 67 PRO A O 1
#

Organism: Sphingobium herbicidovorans (strain ATCC 700291 / DSM 11019 / CCUG 56400 / KCTC 2939 / LMG 18315 / NBRC 16415 / MH) (NCBI:txid1219045)

Mean predicted aligned error: 16.27 Å